Protein AF-A0AAV2BR68-F1 (afdb_monomer_lite)

Sequence (81 aa):
MKTLNYCQRFSRFRNRETISAVRSLLTQKKVHKFELAQLANLCPETPEEAKTLIPSLEGRFEDEELRQILDDIQTQRSFQY

Secondary structure (DSSP, 8-state):
-HHHHHHHHT-S---HHHHHHHHHHHHHTT--HHHHHHHHHH--SSHHHHHHH-GGGTTTS-HHHHHHHHHHHHHHHHTT-

Radius of gyration: 12.87 Å; chains: 1; bounding box: 30×32×28 Å

Structure (mmCIF, N/CA/C/O backbone):
data_AF-A0AAV2BR68-F1
#
_entry.id   AF-A0AAV2BR68-F1
#
loop_
_atom_site.group_PDB
_atom_site.id
_atom_site.type_symbol
_atom_site.label_atom_id
_atom_site.label_alt_id
_atom_site.label_comp_id
_atom_site.label_asym_id
_atom_site.label_entity_id
_atom_site.label_seq_id
_atom_site.pdbx_PDB_ins_code
_atom_site.Cartn_x
_atom_site.Cartn_y
_atom_site.Cartn_z
_atom_site.occupancy
_atom_site.B_iso_or_equiv
_atom_site.auth_seq_id
_atom_site.auth_comp_id
_atom_site.auth_asym_id
_atom_site.auth_atom_id
_atom_site.pdbx_PDB_model_num
ATOM 1 N N . MET A 1 1 ? 9.028 -20.170 -16.820 1.00 67.50 1 MET A N 1
ATOM 2 C CA . MET A 1 1 ? 8.260 -19.936 -15.574 1.00 67.50 1 MET A CA 1
ATOM 3 C C . MET A 1 1 ? 7.371 -18.712 -15.746 1.00 67.50 1 MET A C 1
ATOM 5 O O . MET A 1 1 ? 7.898 -17.646 -16.025 1.00 67.50 1 MET A O 1
ATOM 9 N N . LYS A 1 2 ? 6.045 -18.838 -15.607 1.00 88.88 2 LYS A N 1
ATOM 10 C CA . LYS A 1 2 ? 5.118 -17.704 -15.808 1.00 88.88 2 LYS A CA 1
ATOM 11 C C . LYS A 1 2 ? 5.138 -16.710 -14.633 1.00 88.88 2 LYS A C 1
ATOM 13 O O . LYS A 1 2 ? 5.138 -15.507 -14.862 1.00 88.88 2 LYS A O 1
ATOM 18 N N . THR A 1 3 ? 5.256 -17.207 -13.400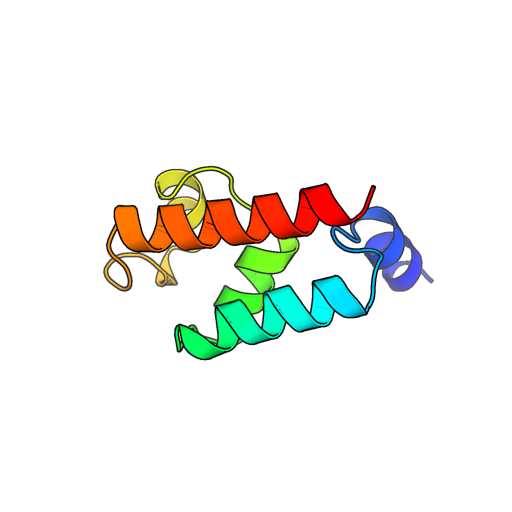 1.00 89.25 3 THR A N 1
ATOM 19 C CA . THR A 1 3 ? 5.256 -16.388 -12.172 1.00 89.25 3 THR A CA 1
ATOM 20 C C . THR A 1 3 ? 6.470 -15.469 -12.069 1.00 89.25 3 THR A C 1
ATOM 22 O O . THR A 1 3 ? 6.309 -14.289 -11.792 1.00 89.25 3 THR A O 1
ATOM 25 N N . LEU A 1 4 ? 7.676 -15.973 -12.358 1.00 87.62 4 LEU A N 1
ATOM 26 C CA . LEU A 1 4 ? 8.902 -15.166 -12.319 1.00 87.62 4 LEU A CA 1
ATOM 27 C C . LEU A 1 4 ? 8.825 -13.973 -13.284 1.00 87.62 4 LEU A C 1
ATOM 29 O O . LEU A 1 4 ? 9.098 -12.845 -12.886 1.00 87.62 4 LEU A O 1
ATOM 33 N N . ASN A 1 5 ? 8.375 -14.218 -14.518 1.00 91.00 5 ASN A N 1
ATOM 34 C CA . ASN A 1 5 ? 8.210 -13.172 -15.528 1.00 91.00 5 ASN A CA 1
ATOM 35 C C . ASN A 1 5 ? 7.149 -12.139 -15.121 1.00 91.00 5 ASN A C 1
ATOM 37 O O . ASN A 1 5 ? 7.339 -10.947 -15.344 1.00 91.00 5 ASN A O 1
ATOM 41 N N . TYR A 1 6 ? 6.043 -12.576 -14.509 1.00 89.62 6 TYR A N 1
ATOM 42 C CA . TYR A 1 6 ? 5.013 -11.669 -14.000 1.00 89.62 6 TYR A CA 1
ATOM 43 C C . TYR A 1 6 ? 5.554 -10.788 -12.868 1.00 89.62 6 TYR A C 1
ATOM 45 O O . TYR A 1 6 ? 5.443 -9.566 -12.940 1.00 89.62 6 TYR A O 1
ATOM 53 N N . CYS A 1 7 ? 6.204 -11.387 -11.865 1.00 86.62 7 CYS A N 1
ATOM 54 C CA . CYS A 1 7 ? 6.771 -10.649 -10.738 1.00 86.62 7 CYS A CA 1
ATOM 55 C C . CYS A 1 7 ? 7.847 -9.656 -11.188 1.00 86.62 7 CYS A C 1
ATOM 57 O O . CYS A 1 7 ? 7.873 -8.539 -10.693 1.00 86.62 7 CYS A O 1
ATOM 59 N N . GLN A 1 8 ? 8.696 -10.022 -12.154 1.00 84.69 8 GLN A N 1
ATOM 60 C CA . GLN A 1 8 ? 9.686 -9.101 -12.719 1.00 84.69 8 GLN A CA 1
ATOM 61 C C . GLN A 1 8 ? 9.033 -7.950 -13.495 1.00 84.69 8 GLN A C 1
ATOM 63 O O . GLN A 1 8 ? 9.455 -6.805 -13.355 1.00 84.69 8 GLN A O 1
ATOM 68 N N . ARG A 1 9 ? 7.987 -8.231 -14.284 1.00 85.81 9 ARG A N 1
ATOM 69 C CA . ARG A 1 9 ? 7.280 -7.217 -15.081 1.00 85.81 9 ARG A CA 1
ATOM 70 C C . ARG A 1 9 ? 6.522 -6.208 -14.219 1.00 85.81 9 ARG A C 1
ATOM 72 O O . ARG A 1 9 ? 6.514 -5.028 -14.549 1.00 85.81 9 ARG A O 1
ATOM 79 N N . PHE A 1 10 ? 5.887 -6.669 -13.143 1.00 86.00 10 PHE A N 1
ATOM 80 C CA . PHE A 1 10 ? 5.069 -5.838 -12.254 1.00 86.00 10 PHE A CA 1
ATOM 81 C C . PHE A 1 10 ? 5.789 -5.422 -10.966 1.00 86.00 10 PHE A C 1
ATOM 83 O O . PHE A 1 10 ? 5.159 -4.851 -10.078 1.00 86.00 10 PHE A O 1
ATOM 90 N N . SER A 1 11 ? 7.099 -5.668 -10.856 1.00 84.69 11 SER A N 1
ATOM 91 C CA . SER A 1 11 ? 7.892 -5.214 -9.712 1.00 84.69 11 SER A CA 1
ATOM 92 C C . SER A 1 11 ? 7.874 -3.688 -9.653 1.00 84.69 11 SER A C 1
ATOM 94 O O . SER A 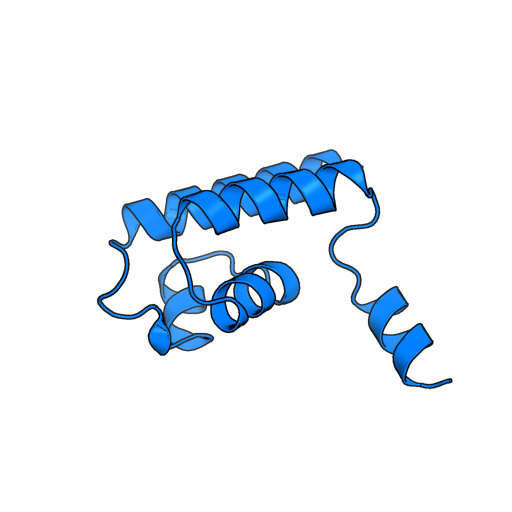1 11 ? 8.571 -3.020 -10.419 1.00 84.69 11 SER A O 1
ATOM 96 N N . ARG A 1 12 ? 7.067 -3.131 -8.743 1.00 80.75 12 ARG A N 1
ATOM 97 C CA . ARG A 1 12 ? 6.983 -1.681 -8.495 1.00 80.75 12 ARG A CA 1
ATOM 98 C C . ARG A 1 12 ? 8.223 -1.141 -7.804 1.00 80.75 12 ARG A C 1
ATOM 100 O O . ARG A 1 12 ? 8.558 0.025 -7.982 1.00 80.75 12 ARG A O 1
ATOM 107 N N . PHE A 1 13 ? 8.907 -2.005 -7.060 1.00 81.56 13 PHE A N 1
ATOM 108 C CA . PHE A 1 13 ? 10.124 -1.671 -6.350 1.00 81.56 13 PHE A CA 1
ATOM 109 C C . PHE A 1 13 ? 11.276 -2.571 -6.812 1.00 81.56 13 PHE A C 1
ATOM 111 O O . PHE A 1 13 ? 11.113 -3.790 -6.891 1.00 81.56 13 PHE A O 1
ATOM 118 N N . ARG A 1 14 ? 12.423 -1.981 -7.158 1.00 80.06 14 ARG A N 1
ATOM 119 C CA . ARG A 1 14 ? 13.634 -2.683 -7.625 1.00 80.06 14 ARG A CA 1
ATOM 120 C C . ARG A 1 14 ? 14.753 -2.688 -6.586 1.00 80.06 14 ARG A C 1
ATOM 122 O O . ARG A 1 14 ? 15.538 -3.633 -6.562 1.00 80.06 14 ARG A O 1
ATOM 129 N N . ASN A 1 15 ? 14.815 -1.676 -5.719 1.00 84.25 15 ASN A N 1
ATOM 130 C CA . ASN A 1 15 ? 15.810 -1.608 -4.650 1.00 84.25 15 ASN A CA 1
ATOM 131 C C . ASN A 1 15 ? 15.324 -2.381 -3.403 1.00 84.25 15 ASN A C 1
ATOM 133 O O . ASN A 1 15 ? 14.184 -2.245 -2.961 1.00 84.25 15 ASN A O 1
ATOM 137 N N . ARG A 1 16 ? 16.192 -3.212 -2.812 1.00 84.62 16 ARG A N 1
ATOM 138 C CA . ARG A 1 16 ? 15.896 -3.928 -1.557 1.00 84.62 16 ARG A CA 1
ATOM 139 C C . ARG A 1 16 ? 15.700 -2.979 -0.378 1.00 84.62 16 ARG A C 1
ATOM 141 O O . ARG A 1 16 ? 14.906 -3.290 0.508 1.00 84.62 16 ARG A O 1
ATOM 148 N N . GLU A 1 17 ? 16.400 -1.852 -0.363 1.00 85.44 17 GLU A N 1
ATOM 149 C CA . GLU A 1 17 ? 16.304 -0.857 0.708 1.00 85.44 17 GLU A CA 1
ATOM 150 C C . GLU A 1 17 ? 14.924 -0.205 0.719 1.00 85.44 17 GLU A C 1
ATOM 152 O O . GLU A 1 17 ? 14.273 -0.161 1.762 1.00 85.44 17 GLU A O 1
ATOM 157 N N . THR A 1 18 ? 14.415 0.188 -0.449 1.00 85.44 18 THR A N 1
ATOM 158 C CA . THR A 1 18 ? 13.079 0.779 -0.569 1.00 85.44 18 THR A CA 1
ATOM 159 C C . THR A 1 18 ? 11.972 -0.229 -0.279 1.00 85.44 18 THR A C 1
ATOM 161 O O . THR A 1 18 ? 10.996 0.117 0.382 1.00 85.44 18 THR A O 1
ATOM 164 N N . ILE A 1 19 ? 12.139 -1.502 -0.664 1.00 86.38 19 ILE A N 1
ATOM 165 C CA . ILE A 1 19 ? 11.222 -2.584 -0.258 1.00 86.38 19 ILE A CA 1
ATOM 166 C C . ILE A 1 19 ? 11.164 -2.694 1.272 1.00 86.38 19 ILE A C 1
ATOM 168 O O . ILE A 1 19 ? 10.082 -2.847 1.845 1.00 86.38 19 ILE A O 1
ATOM 172 N N . SER A 1 20 ? 12.317 -2.615 1.942 1.00 87.62 20 SER A N 1
ATOM 173 C CA . SER A 1 20 ? 12.381 -2.652 3.403 1.00 87.62 20 SER A CA 1
ATOM 174 C C . SER A 1 20 ? 11.752 -1.408 4.032 1.00 87.62 20 SER A C 1
ATOM 176 O O . SER A 1 20 ? 11.014 -1.539 5.005 1.00 87.62 20 SER A O 1
ATOM 178 N N . ALA A 1 21 ? 11.993 -0.220 3.471 1.00 86.44 21 ALA A N 1
ATOM 179 C CA . ALA A 1 21 ? 11.439 1.040 3.958 1.00 86.44 21 ALA A CA 1
ATOM 180 C C . ALA A 1 21 ? 9.904 1.065 3.867 1.00 86.44 21 ALA A C 1
ATOM 182 O O . ALA A 1 21 ? 9.237 1.300 4.874 1.00 86.44 21 ALA A O 1
ATOM 183 N N . VAL A 1 22 ? 9.340 0.720 2.701 1.00 85.94 22 VAL A N 1
ATOM 184 C CA . VAL A 1 22 ? 7.883 0.637 2.487 1.00 85.94 22 VAL A CA 1
ATOM 185 C C . VAL A 1 22 ? 7.250 -0.391 3.428 1.00 85.94 22 VAL A C 1
ATOM 187 O O . VAL A 1 22 ? 6.198 -0.140 4.019 1.00 85.94 22 VAL A O 1
ATOM 190 N N . ARG A 1 23 ? 7.906 -1.541 3.637 1.00 86.94 23 ARG A N 1
ATOM 191 C CA . ARG A 1 23 ? 7.424 -2.550 4.588 1.00 86.94 23 ARG A CA 1
ATOM 192 C C . ARG A 1 23 ? 7.425 -2.025 6.024 1.00 86.94 23 ARG A C 1
ATOM 194 O O . ARG A 1 23 ? 6.446 -2.256 6.733 1.00 86.94 23 ARG A O 1
ATOM 201 N N . SER A 1 24 ? 8.484 -1.349 6.460 1.00 88.00 24 SER A N 1
ATOM 202 C CA . SER A 1 24 ? 8.568 -0.779 7.810 1.00 88.00 24 SER A CA 1
ATOM 203 C C . SER A 1 24 ? 7.501 0.291 8.042 1.00 88.00 24 SER A C 1
ATOM 205 O O . SER A 1 24 ? 6.821 0.237 9.065 1.00 88.00 24 SER A O 1
ATOM 207 N N . LEU A 1 25 ? 7.293 1.185 7.070 1.00 85.94 25 LEU A N 1
ATOM 208 C CA . LEU A 1 25 ? 6.259 2.224 7.103 1.00 85.94 25 LEU A CA 1
ATOM 209 C C . LEU A 1 25 ? 4.862 1.618 7.306 1.00 85.94 25 LEU A C 1
ATOM 211 O O . LEU A 1 25 ? 4.149 1.964 8.246 1.00 85.94 25 LEU A O 1
ATOM 215 N N . LEU A 1 26 ? 4.493 0.644 6.470 1.00 82.00 26 LEU A N 1
ATOM 216 C CA . LEU A 1 26 ? 3.176 0.008 6.540 1.00 82.00 26 LEU A CA 1
ATOM 217 C C . LEU A 1 26 ? 3.007 -0.858 7.799 1.00 82.00 26 LEU A C 1
ATOM 219 O O . LEU A 1 26 ? 1.913 -0.944 8.351 1.00 82.00 26 LEU A O 1
ATOM 223 N N . THR A 1 27 ? 4.082 -1.466 8.305 1.00 83.38 27 THR A N 1
ATOM 224 C CA . THR A 1 27 ? 4.025 -2.274 9.537 1.00 83.38 27 THR A CA 1
ATOM 225 C C . THR A 1 27 ? 3.714 -1.415 10.768 1.00 83.38 27 THR A C 1
ATOM 227 O O . THR A 1 27 ? 3.021 -1.878 11.675 1.00 83.38 27 THR A O 1
ATOM 230 N N . GLN A 1 28 ? 4.157 -0.153 10.797 1.00 81.62 28 GLN A N 1
ATOM 231 C CA . GLN A 1 28 ? 3.860 0.771 11.900 1.00 81.62 28 GLN A CA 1
ATOM 232 C C . GLN A 1 28 ? 2.370 1.133 11.988 1.00 81.62 28 GLN A C 1
ATOM 234 O O . GLN A 1 28 ? 1.856 1.355 13.083 1.00 81.62 28 GLN A O 1
ATOM 239 N N . LYS A 1 29 ? 1.655 1.118 10.857 1.00 76.88 29 LYS A N 1
ATOM 240 C CA . LYS A 1 29 ? 0.236 1.497 10.757 1.00 76.88 29 LYS A CA 1
ATOM 241 C C . LYS A 1 29 ? -0.752 0.387 11.146 1.00 76.88 29 LYS A C 1
ATOM 243 O O . LYS A 1 29 ? -1.955 0.572 11.018 1.00 76.88 29 LYS A O 1
ATOM 248 N N . LYS A 1 30 ? -0.271 -0.769 11.634 1.00 75.00 30 LYS A N 1
ATOM 249 C CA . LYS A 1 30 ? -1.093 -1.920 12.082 1.00 75.00 30 LYS A CA 1
ATOM 250 C C . LYS A 1 30 ? -2.140 -2.401 11.056 1.00 75.00 30 LYS A C 1
ATOM 252 O O . LYS A 1 30 ? -3.166 -2.968 11.435 1.00 75.00 30 LYS A O 1
ATOM 257 N N . VAL A 1 31 ? -1.873 -2.224 9.761 1.00 78.06 31 VAL A N 1
ATOM 258 C CA . VAL A 1 31 ? -2.707 -2.775 8.681 1.00 78.06 31 VAL A CA 1
ATOM 259 C C . VAL A 1 31 ? -2.616 -4.296 8.632 1.00 78.06 31 VAL A C 1
ATOM 261 O O . VAL A 1 31 ? -1.626 -4.903 9.057 1.00 78.06 31 VAL A O 1
ATOM 264 N N . HIS A 1 32 ? -3.644 -4.940 8.084 1.00 84.25 32 HIS A N 1
ATOM 265 C CA . HIS A 1 32 ? -3.591 -6.378 7.874 1.00 84.25 32 HIS A CA 1
ATOM 266 C C . HIS A 1 32 ? -2.496 -6.727 6.853 1.00 84.25 32 HIS A C 1
ATOM 268 O O . HIS A 1 32 ? -2.254 -5.986 5.899 1.00 84.25 32 HIS A O 1
ATOM 274 N N . LYS A 1 33 ? -1.855 -7.897 6.996 1.00 85.56 33 LYS A N 1
ATOM 275 C CA . LYS A 1 33 ? -0.782 -8.334 6.075 1.00 85.56 33 LYS A CA 1
ATOM 276 C C . LYS A 1 33 ? -1.234 -8.352 4.610 1.00 85.56 33 LYS A C 1
ATOM 278 O O . LYS A 1 33 ? -0.424 -8.128 3.716 1.00 85.56 33 LYS A O 1
ATOM 283 N N . PHE A 1 34 ? -2.521 -8.614 4.382 1.00 86.19 34 PHE A N 1
ATOM 284 C CA . PHE A 1 34 ? -3.135 -8.573 3.058 1.00 86.19 34 PHE A CA 1
ATOM 285 C C . PHE A 1 34 ? -3.225 -7.145 2.502 1.00 86.19 34 PHE A C 1
ATOM 287 O O . PHE A 1 34 ? -2.768 -6.897 1.394 1.00 86.19 34 PHE A O 1
ATOM 294 N N . GLU A 1 35 ? -3.741 -6.198 3.286 1.00 85.31 35 GLU A N 1
ATOM 295 C CA . GLU A 1 35 ? -3.883 -4.790 2.884 1.00 85.31 35 GLU A CA 1
ATOM 296 C C . GLU A 1 35 ? -2.523 -4.153 2.607 1.00 85.31 35 GLU A C 1
ATOM 298 O O . GLU A 1 35 ? -2.358 -3.459 1.610 1.00 85.31 35 GLU A O 1
ATOM 303 N N . LEU A 1 36 ? -1.521 -4.476 3.433 1.00 86.62 36 LEU A N 1
ATOM 304 C CA . LEU A 1 36 ? -0.134 -4.064 3.228 1.00 86.62 36 LEU A CA 1
ATOM 305 C C . LEU A 1 36 ? 0.377 -4.490 1.847 1.00 86.62 36 LEU A C 1
ATOM 307 O O . LEU A 1 36 ? 0.952 -3.683 1.118 1.00 86.62 36 LEU A O 1
ATOM 311 N N . ALA A 1 37 ? 0.173 -5.759 1.483 1.00 87.75 37 ALA A N 1
ATOM 312 C CA . ALA A 1 37 ? 0.601 -6.276 0.189 1.00 87.75 37 ALA A CA 1
ATOM 313 C C . ALA A 1 37 ? -0.175 -5.626 -0.966 1.00 87.75 37 ALA A C 1
ATOM 315 O O . ALA A 1 37 ? 0.420 -5.309 -1.992 1.00 87.75 37 ALA A O 1
ATOM 316 N N . GLN A 1 38 ? -1.478 -5.394 -0.795 1.00 89.31 38 GLN A N 1
ATOM 317 C CA . GLN A 1 38 ? -2.316 -4.760 -1.812 1.00 89.31 38 GLN A CA 1
ATOM 318 C C . GLN A 1 38 ? -1.905 -3.303 -2.059 1.00 89.31 38 GLN A C 1
ATOM 320 O O . GLN A 1 38 ? -1.691 -2.935 -3.210 1.00 89.31 38 GLN A O 1
ATOM 325 N N . LEU A 1 39 ? -1.686 -2.505 -1.008 1.00 87.38 39 LEU A N 1
ATOM 326 C CA . LEU A 1 39 ? -1.206 -1.122 -1.128 1.00 87.38 39 LEU A CA 1
ATOM 327 C C . LEU A 1 39 ? 0.168 -1.052 -1.811 1.00 87.38 39 LEU A C 1
ATOM 329 O O . LEU A 1 39 ? 0.374 -0.242 -2.712 1.00 87.38 39 LEU A O 1
ATOM 333 N N . ALA A 1 40 ? 1.091 -1.943 -1.438 1.00 87.00 40 ALA A N 1
ATOM 334 C CA . ALA A 1 40 ? 2.433 -1.991 -2.017 1.00 87.00 40 ALA A CA 1
ATOM 335 C C . ALA A 1 40 ? 2.462 -2.476 -3.481 1.00 87.00 40 ALA A C 1
ATOM 337 O O . ALA A 1 40 ? 3.344 -2.073 -4.237 1.00 87.00 40 ALA A O 1
ATOM 338 N N . ASN A 1 41 ? 1.530 -3.344 -3.890 1.00 88.62 41 ASN A N 1
ATOM 339 C CA . ASN A 1 41 ? 1.475 -3.883 -5.254 1.00 88.62 41 ASN A CA 1
ATOM 340 C C . ASN A 1 41 ? 0.691 -2.981 -6.217 1.00 88.62 41 ASN A C 1
ATOM 342 O O . ASN A 1 41 ? 1.088 -2.817 -7.375 1.00 88.62 41 ASN A O 1
ATOM 346 N N . LEU A 1 42 ? -0.438 -2.440 -5.751 1.00 88.19 42 LEU A N 1
ATOM 347 C CA . LEU A 1 42 ? -1.341 -1.620 -6.556 1.00 88.19 42 LEU A CA 1
ATOM 348 C C . LEU A 1 42 ? -0.857 -0.1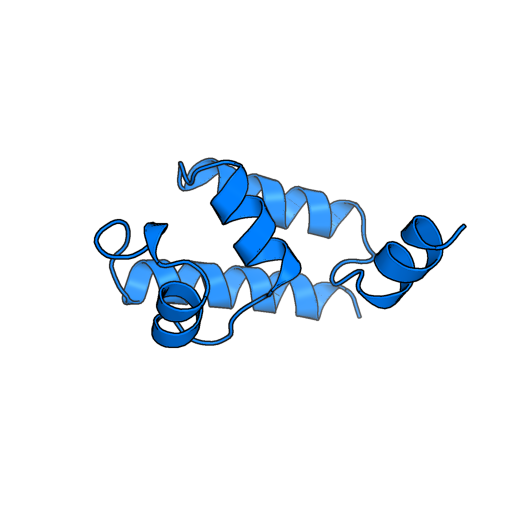69 -6.635 1.00 88.19 42 LEU A C 1
ATOM 350 O O . LEU A 1 42 ? -0.959 0.424 -7.702 1.00 88.19 42 LEU A O 1
ATOM 354 N N . CYS A 1 43 ? -0.257 0.352 -5.557 1.00 86.38 43 CYS A N 1
ATOM 355 C CA . CYS A 1 43 ? 0.180 1.745 -5.426 1.00 86.38 43 CYS A CA 1
ATOM 356 C C . CYS A 1 43 ? -0.903 2.758 -5.858 1.00 86.38 43 CYS A C 1
ATOM 358 O O . CYS A 1 43 ? -0.650 3.506 -6.805 1.00 86.38 43 CYS A O 1
ATOM 360 N N . PRO A 1 44 ? -2.083 2.769 -5.207 1.00 88.62 44 PRO A N 1
ATOM 361 C CA . PRO A 1 44 ? -3.136 3.728 -5.532 1.00 88.62 44 PRO A CA 1
ATOM 362 C C . PRO A 1 44 ? -2.669 5.168 -5.292 1.00 88.62 44 PRO A C 1
ATOM 364 O O . PRO A 1 44 ? -1.796 5.418 -4.456 1.00 88.62 44 PRO A O 1
ATOM 367 N N . GLU A 1 45 ? -3.234 6.109 -6.040 1.00 87.25 45 GLU A N 1
ATOM 368 C CA . GLU A 1 45 ? -2.850 7.523 -5.977 1.00 87.25 45 GLU A CA 1
ATOM 369 C C . GLU A 1 45 ? -3.767 8.331 -5.061 1.00 87.25 45 GLU A C 1
ATOM 371 O O . GLU A 1 45 ? -3.329 9.317 -4.473 1.00 87.25 45 GLU A O 1
ATOM 376 N N . THR A 1 46 ? -5.022 7.902 -4.898 1.00 89.50 46 THR A N 1
ATOM 377 C CA . THR A 1 46 ? -5.999 8.599 -4.055 1.00 89.50 46 THR A CA 1
ATOM 378 C C . THR A 1 46 ? -6.565 7.701 -2.950 1.00 89.50 46 THR A C 1
ATOM 380 O O . THR A 1 46 ? -6.676 6.482 -3.128 1.00 89.50 46 THR A O 1
ATOM 383 N N . PRO A 1 47 ? -6.970 8.280 -1.800 1.00 88.25 47 PRO A N 1
ATOM 384 C CA . PRO A 1 47 ? -7.677 7.549 -0.746 1.00 88.25 47 PRO A CA 1
ATOM 385 C C . PRO A 1 47 ? -8.949 6.854 -1.249 1.00 88.25 47 PRO A C 1
ATOM 387 O O . PRO A 1 47 ? -9.221 5.714 -0.878 1.00 88.25 47 PRO A O 1
ATOM 390 N N . GLU A 1 48 ? -9.696 7.507 -2.140 1.00 89.50 48 GLU A N 1
ATOM 391 C CA . GLU A 1 48 ? -10.910 6.959 -2.759 1.00 89.50 48 GLU A CA 1
ATOM 392 C C . GLU A 1 48 ? -10.606 5.734 -3.628 1.00 89.50 48 GLU A C 1
ATOM 394 O O . GLU A 1 48 ? -11.298 4.718 -3.528 1.00 89.50 48 GLU A O 1
ATOM 399 N N . GLU A 1 49 ? -9.539 5.777 -4.432 1.00 90.19 49 GLU A N 1
ATOM 400 C CA . GLU A 1 49 ? -9.083 4.622 -5.208 1.00 90.19 49 GLU A CA 1
ATOM 401 C C . GLU A 1 49 ? -8.645 3.482 -4.281 1.00 90.19 49 GLU A C 1
ATOM 403 O O . GLU A 1 49 ? -9.044 2.332 -4.472 1.00 90.19 49 GLU A O 1
ATOM 408 N N . ALA A 1 50 ? -7.876 3.793 -3.235 1.00 89.38 50 ALA A N 1
ATOM 409 C CA . ALA A 1 50 ? -7.420 2.805 -2.264 1.00 89.38 50 ALA A CA 1
ATOM 410 C C . ALA A 1 50 ? -8.591 2.105 -1.553 1.00 89.38 50 ALA A C 1
ATOM 412 O O . ALA A 1 50 ? -8.570 0.880 -1.427 1.00 89.38 50 ALA A O 1
ATOM 413 N N . LYS A 1 51 ? -9.627 2.851 -1.150 1.00 88.75 51 LYS A N 1
ATOM 414 C CA . LYS A 1 51 ? -10.86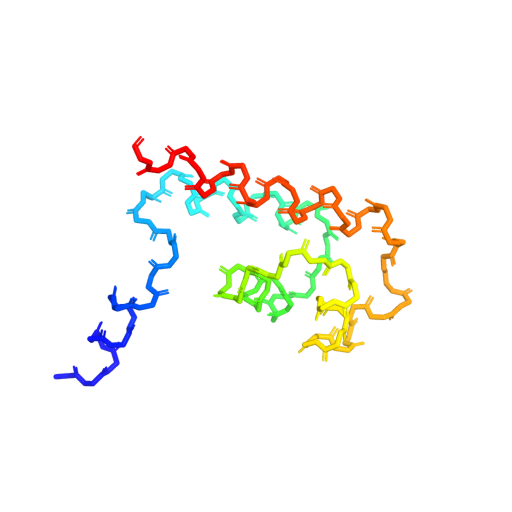1 2.302 -0.558 1.00 88.75 51 LYS A CA 1
ATOM 415 C C . LYS A 1 51 ? -11.667 1.479 -1.562 1.00 88.75 51 LYS A C 1
ATOM 417 O O . LYS A 1 51 ? -12.140 0.400 -1.226 1.00 88.75 51 LYS A O 1
ATOM 422 N N . THR A 1 52 ? -11.745 1.926 -2.815 1.00 90.19 52 THR A N 1
ATOM 423 C CA . THR A 1 52 ? -12.449 1.198 -3.885 1.00 90.19 52 THR A CA 1
ATOM 424 C C . THR A 1 52 ? -11.778 -0.144 -4.198 1.00 90.19 52 THR A C 1
ATOM 426 O O . THR A 1 52 ? -12.450 -1.160 -4.373 1.00 90.19 52 THR A O 1
ATOM 429 N N . LEU A 1 53 ? -10.444 -0.172 -4.262 1.00 89.00 53 LEU A N 1
ATOM 430 C CA . LEU A 1 53 ? -9.667 -1.384 -4.545 1.00 89.00 53 LEU A CA 1
ATOM 431 C C . LEU A 1 53 ? -9.549 -2.309 -3.326 1.00 89.00 53 LEU A C 1
ATOM 433 O O . LEU A 1 53 ? -9.424 -3.528 -3.476 1.00 89.00 53 LEU A O 1
ATOM 437 N N . ILE A 1 54 ? -9.546 -1.734 -2.123 1.00 88.69 54 ILE A N 1
ATOM 438 C CA . ILE A 1 54 ? -9.370 -2.436 -0.854 1.00 88.69 54 ILE A CA 1
ATOM 439 C C . ILE A 1 54 ? -10.486 -1.981 0.101 1.00 88.69 54 ILE A C 1
ATOM 441 O O . ILE A 1 54 ? -10.243 -1.179 1.005 1.00 88.69 54 ILE A O 1
ATOM 445 N N . PRO A 1 55 ? -11.707 -2.525 -0.041 1.00 87.12 55 PRO A N 1
ATOM 446 C CA . PRO A 1 55 ? -12.853 -2.106 0.769 1.00 87.12 55 PRO A CA 1
ATOM 447 C C . PRO A 1 55 ? -12.662 -2.375 2.268 1.00 87.12 55 PRO A C 1
ATOM 449 O O . PRO A 1 55 ? -13.314 -1.761 3.099 1.00 87.12 55 PRO A O 1
ATOM 452 N N . SER A 1 56 ? -11.723 -3.246 2.658 1.00 86.06 56 SER A N 1
ATOM 453 C CA . SER A 1 56 ? -11.395 -3.471 4.072 1.00 86.06 56 SER A CA 1
ATOM 454 C C . SER A 1 56 ? -10.677 -2.292 4.749 1.00 86.06 56 SER A C 1
ATOM 456 O O . SER A 1 56 ? -10.563 -2.282 5.975 1.00 86.06 56 SER A O 1
ATOM 458 N N . LEU A 1 57 ? -10.205 -1.304 3.977 1.00 80.88 57 LEU A N 1
ATOM 459 C CA . LEU A 1 57 ? -9.665 -0.044 4.497 1.00 80.88 57 LEU A CA 1
ATOM 460 C C . LEU A 1 57 ? -10.763 0.981 4.824 1.00 80.88 57 LEU A C 1
ATOM 462 O O . LEU A 1 57 ? -10.482 1.959 5.522 1.00 80.88 57 LEU A O 1
ATOM 466 N N . GLU A 1 58 ? -12.003 0.776 4.361 1.00 80.38 58 GLU A N 1
ATOM 467 C CA . GLU A 1 58 ? -13.121 1.662 4.693 1.00 80.38 58 GLU A CA 1
ATOM 468 C C . GLU A 1 58 ? -13.403 1.658 6.201 1.00 80.38 58 GLU A C 1
ATOM 470 O O . GLU A 1 58 ? -13.484 0.614 6.847 1.00 80.38 58 GLU A O 1
ATOM 475 N N . GLY A 1 59 ? -13.516 2.856 6.781 1.00 78.06 59 GLY A N 1
ATOM 476 C CA . GLY A 1 59 ? -13.733 3.046 8.219 1.00 78.06 59 GLY A CA 1
ATOM 477 C C . GLY A 1 59 ? -12.523 2.727 9.104 1.00 78.06 59 GLY A C 1
ATOM 478 O O . GLY A 1 59 ? -12.626 2.837 10.324 1.00 78.06 59 GLY A O 1
ATOM 479 N N . ARG A 1 60 ? -11.383 2.340 8.515 1.00 80.56 60 ARG A N 1
ATOM 480 C CA . ARG A 1 60 ? -10.173 1.943 9.250 1.00 80.56 60 ARG A CA 1
ATOM 481 C C . ARG A 1 60 ? -9.143 3.065 9.383 1.00 80.56 60 ARG A C 1
ATOM 483 O O . ARG A 1 60 ? -8.451 3.120 10.393 1.00 80.56 60 ARG A O 1
ATOM 490 N N . PHE A 1 61 ? -9.071 3.937 8.379 1.00 79.25 6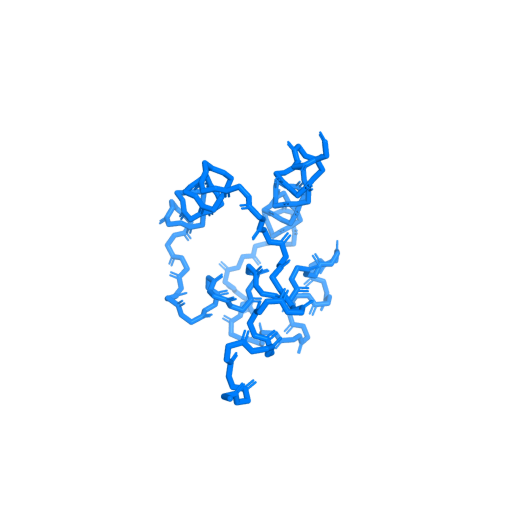1 PHE A N 1
ATOM 491 C CA . PHE A 1 61 ? -8.233 5.136 8.351 1.00 79.25 61 PHE A CA 1
ATOM 492 C C . PHE A 1 61 ? -9.064 6.342 7.917 1.00 79.25 61 PHE A C 1
ATOM 494 O O . PHE A 1 61 ? -9.987 6.208 7.105 1.00 79.25 61 PHE A O 1
ATOM 501 N N . GLU A 1 62 ? -8.715 7.517 8.434 1.00 86.19 62 GLU A N 1
ATOM 502 C CA . GLU A 1 62 ? -9.196 8.782 7.881 1.00 86.19 62 GLU A CA 1
ATOM 503 C C . GLU A 1 62 ? -8.562 9.034 6.509 1.00 86.19 62 GLU A C 1
ATOM 505 O O . GLU A 1 62 ? -7.457 8.562 6.226 1.00 86.19 62 GLU A O 1
ATOM 510 N N . ASP A 1 63 ? -9.255 9.787 5.651 1.00 86.06 63 ASP A N 1
ATOM 511 C CA . ASP A 1 63 ? -8.770 10.069 4.296 1.00 86.06 63 ASP A CA 1
ATOM 512 C C . ASP A 1 63 ? -7.419 10.778 4.291 1.00 86.06 63 ASP A C 1
ATOM 514 O O . ASP A 1 63 ? -6.573 10.448 3.463 1.00 86.06 63 ASP A O 1
ATOM 518 N N . GLU A 1 64 ? -7.172 11.673 5.248 1.00 87.25 64 GLU A N 1
ATOM 519 C CA . GLU A 1 64 ? -5.880 12.352 5.363 1.00 87.25 64 GLU A CA 1
ATOM 520 C C . GLU A 1 64 ? -4.753 11.416 5.805 1.00 87.25 64 GLU A C 1
ATOM 522 O O . GLU A 1 64 ? -3.643 11.479 5.276 1.00 87.25 64 GLU A O 1
ATOM 527 N N . GLU A 1 65 ? -5.027 10.486 6.724 1.00 86.81 65 GLU A N 1
ATOM 528 C CA . GLU A 1 65 ? -4.019 9.504 7.125 1.00 86.81 65 GLU A CA 1
ATOM 529 C C . GLU A 1 65 ? -3.696 8.548 5.972 1.00 86.81 65 GLU A C 1
ATOM 531 O O . GLU A 1 65 ? -2.527 8.234 5.729 1.00 86.81 65 GLU A O 1
ATOM 536 N N . LEU A 1 66 ? -4.721 8.107 5.238 1.00 87.12 66 LEU A N 1
ATOM 537 C CA . LEU A 1 66 ? -4.538 7.258 4.070 1.00 87.12 66 LEU A CA 1
ATOM 538 C C . LEU A 1 66 ? -3.763 8.000 2.979 1.00 87.12 66 LEU A C 1
ATOM 540 O O . LEU A 1 66 ? -2.823 7.437 2.424 1.00 87.12 66 LEU A O 1
ATOM 544 N N . ARG A 1 67 ? -4.089 9.271 2.728 1.00 89.94 67 ARG A N 1
ATOM 545 C CA . ARG A 1 67 ? -3.383 10.122 1.765 1.00 89.94 67 ARG A CA 1
ATOM 546 C C . ARG A 1 67 ? -1.900 10.242 2.092 1.00 89.94 67 ARG A C 1
ATOM 548 O O . ARG A 1 67 ? -1.078 9.968 1.224 1.00 89.94 67 ARG A O 1
ATOM 555 N N . GLN A 1 68 ? -1.560 10.526 3.349 1.00 89.62 68 GLN A N 1
ATOM 556 C CA . GLN A 1 68 ? -0.166 10.606 3.786 1.00 89.62 68 GLN A CA 1
ATOM 557 C C . GLN A 1 68 ? 0.594 9.295 3.527 1.00 89.62 68 GLN A C 1
ATOM 559 O O . GLN A 1 68 ? 1.724 9.316 3.045 1.00 89.62 68 GLN A O 1
ATOM 564 N N . ILE A 1 69 ? -0.027 8.142 3.802 1.00 87.44 69 ILE A N 1
ATOM 565 C CA . ILE A 1 69 ? 0.590 6.830 3.544 1.00 87.44 69 ILE A CA 1
ATOM 566 C C . ILE A 1 69 ? 0.842 6.629 2.044 1.00 87.44 69 ILE A C 1
ATOM 568 O O . ILE A 1 69 ? 1.892 6.106 1.663 1.00 87.44 69 ILE A O 1
ATOM 572 N N . LEU A 1 70 ? -0.109 7.014 1.191 1.00 89.06 70 LEU A N 1
ATOM 573 C CA . LEU A 1 70 ? 0.041 6.903 -0.261 1.00 89.06 70 LEU A CA 1
ATOM 574 C C . LEU A 1 70 ? 1.159 7.815 -0.776 1.00 89.06 70 LEU A C 1
ATOM 576 O O . LEU A 1 70 ? 2.007 7.348 -1.538 1.00 89.06 70 LEU A O 1
ATOM 580 N N . ASP A 1 71 ? 1.221 9.056 -0.299 1.00 90.12 71 ASP A N 1
ATOM 581 C CA . ASP A 1 71 ? 2.263 10.023 -0.657 1.00 90.12 71 ASP A CA 1
ATOM 582 C C . ASP A 1 71 ? 3.659 9.540 -0.230 1.00 90.12 71 ASP A C 1
ATOM 584 O O . ASP A 1 71 ? 4.622 9.619 -1.003 1.00 90.12 71 ASP A O 1
ATOM 588 N N . ASP A 1 72 ? 3.779 8.950 0.962 1.00 87.81 72 ASP A N 1
ATOM 589 C CA . ASP A 1 72 ? 5.027 8.358 1.446 1.00 87.81 72 ASP A CA 1
ATOM 590 C C . ASP A 1 72 ? 5.466 7.174 0.560 1.00 87.81 72 ASP A C 1
ATOM 592 O O . ASP A 1 72 ? 6.641 7.057 0.193 1.00 87.81 72 ASP A O 1
ATOM 596 N N . ILE A 1 73 ? 4.532 6.301 0.157 1.00 86.31 73 ILE A N 1
ATOM 597 C CA . ILE A 1 73 ? 4.812 5.177 -0.754 1.00 86.31 73 ILE A CA 1
ATOM 598 C C . ILE A 1 73 ? 5.244 5.687 -2.133 1.00 86.31 73 ILE A C 1
ATOM 600 O O . ILE A 1 73 ? 6.200 5.157 -2.710 1.00 86.31 73 ILE A O 1
ATOM 604 N N . GLN A 1 74 ? 4.571 6.708 -2.668 1.00 85.88 74 GLN A N 1
ATOM 605 C CA . GLN A 1 74 ? 4.948 7.322 -3.940 1.00 85.88 74 GLN A CA 1
ATOM 606 C C . GLN A 1 74 ? 6.339 7.944 -3.868 1.00 85.88 74 GLN A C 1
ATOM 608 O O . GLN A 1 74 ? 7.159 7.723 -4.756 1.00 85.88 74 GLN A O 1
ATOM 613 N N . THR A 1 75 ? 6.645 8.635 -2.777 1.00 86.88 75 THR A N 1
ATOM 614 C CA . THR A 1 75 ? 7.961 9.219 -2.520 1.00 86.88 75 THR A CA 1
ATOM 615 C C . THR A 1 75 ? 9.058 8.144 -2.529 1.00 86.88 75 THR A C 1
ATOM 617 O O . THR A 1 75 ? 10.051 8.267 -3.248 1.00 86.88 75 THR A O 1
ATOM 620 N N . GLN A 1 76 ? 8.846 7.017 -1.837 1.00 83.06 76 GLN A N 1
ATOM 621 C CA . GLN A 1 76 ? 9.764 5.863 -1.851 1.00 83.06 76 GLN A CA 1
ATOM 622 C C . GLN A 1 76 ? 9.880 5.178 -3.224 1.00 83.06 76 GLN A C 1
ATOM 624 O O . GLN A 1 76 ? 10.884 4.519 -3.514 1.00 83.06 76 GLN A O 1
ATOM 629 N N . ARG A 1 77 ? 8.861 5.303 -4.083 1.00 80.50 77 ARG A N 1
ATOM 630 C CA . ARG A 1 77 ? 8.910 4.840 -5.477 1.00 80.50 77 ARG A CA 1
ATOM 631 C C . ARG A 1 77 ? 9.797 5.753 -6.324 1.00 80.50 77 ARG A C 1
ATOM 633 O O . ARG A 1 77 ? 10.589 5.248 -7.115 1.00 80.50 77 ARG A O 1
ATOM 640 N N . SER A 1 78 ? 9.696 7.066 -6.133 1.00 77.94 78 SER A N 1
ATOM 641 C CA . SER A 1 78 ? 10.484 8.078 -6.847 1.00 77.94 78 SER A CA 1
ATOM 642 C C . SER A 1 78 ? 11.982 7.971 -6.557 1.00 77.94 78 SER A C 1
ATOM 644 O O . SER A 1 78 ? 12.789 8.123 -7.466 1.00 77.94 78 SER A O 1
ATOM 646 N N . PHE A 1 79 ? 12.357 7.619 -5.323 1.00 73.25 79 PHE A N 1
ATOM 647 C CA . PHE A 1 79 ? 13.756 7.438 -4.901 1.00 73.25 79 PHE A CA 1
ATOM 648 C C .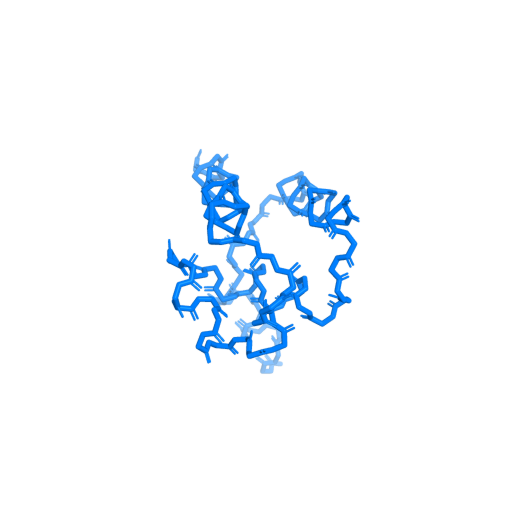 PHE A 1 79 ? 14.482 6.227 -5.517 1.00 73.25 79 PHE A C 1
ATOM 650 O O . PHE A 1 79 ? 15.636 5.970 -5.186 1.00 73.25 79 PHE A O 1
ATOM 657 N N . GLN A 1 80 ? 13.824 5.447 -6.376 1.00 67.56 80 GLN A N 1
ATOM 658 C CA . GLN A 1 80 ? 14.423 4.271 -7.025 1.00 67.56 80 GLN A CA 1
ATOM 659 C C . GLN A 1 80 ? 14.993 4.546 -8.416 1.00 67.56 80 GLN A C 1
ATOM 661 O O . GLN A 1 80 ? 15.456 3.600 -9.061 1.00 67.56 80 GLN A O 1
ATOM 666 N N . TYR A 1 81 ? 14.914 5.797 -8.870 1.00 54.56 81 TYR A N 1
ATOM 667 C CA . TYR A 1 81 ? 15.534 6.283 -10.100 1.00 54.56 81 TYR A CA 1
ATOM 668 C C . TYR A 1 81 ? 16.944 6.815 -9.860 1.00 54.56 81 TYR A C 1
ATOM 670 O O . TYR A 1 81 ? 17.166 7.444 -8.802 1.00 54.56 81 TYR A O 1
#

InterPro domains:
  IPR005574 RNA polymerase subunit Rpb4/RPC9 [PF03874] (2-75)
  IPR006590 RNA polymerase Rpb4/RPC9, core [SM00657] (1-80)
  IPR010997 HRDC-like superfamily [SSF47819] (1-79)
  IPR038324 Rpb4/RPC9 superfamily [G3DSA:1.20.1250.40] (1-81)
  IPR045222 DNA-directed RNA polymerase II subunit Rpb4-like [PTHR21297] (1-80)

pLDDT: mean 84.76, std 5.76, range [54.56, 91.0]

Organism: NCBI:txid280406

Foldseek 3Di:
DVVVVVCVVQVLDDDPVLVVVLLVLVVVLVDDPVLSVCCLRVLDQALVVSCVSPVVCVVVDDRVVVNVSSVVNVVSSVVRD